Protein AF-A0A359E6B7-F1 (afdb_monomer_lite)

Structure (mmCIF, N/CA/C/O backbone):
data_AF-A0A359E6B7-F1
#
_entry.id   AF-A0A359E6B7-F1
#
loop_
_atom_site.group_PDB
_atom_site.id
_atom_site.type_symbol
_atom_site.label_atom_id
_atom_site.label_alt_id
_atom_site.label_comp_id
_atom_site.label_asym_id
_atom_site.label_entity_id
_atom_site.label_seq_id
_atom_site.pdbx_PDB_ins_code
_atom_site.Cartn_x
_atom_site.Cartn_y
_atom_site.Cartn_z
_atom_site.occupancy
_atom_site.B_iso_or_equiv
_atom_site.auth_seq_id
_atom_site.auth_comp_id
_atom_site.auth_asym_id
_atom_site.auth_atom_id
_atom_site.pdbx_PDB_model_num
ATOM 1 N N . LEU A 1 1 ? -29.774 -0.990 25.087 1.00 81.00 1 LEU A N 1
ATOM 2 C CA . LEU A 1 1 ? -30.642 -0.068 25.865 1.00 81.00 1 LEU A CA 1
ATOM 3 C C . LEU A 1 1 ? -30.083 1.339 25.721 1.00 81.00 1 LEU A C 1
ATOM 5 O O . LEU A 1 1 ? -28.870 1.462 25.752 1.00 81.00 1 LEU A O 1
ATOM 9 N N . ARG A 1 2 ? -30.915 2.366 25.534 1.00 82.81 2 ARG A N 1
ATOM 10 C CA . ARG A 1 2 ? -30.463 3.769 25.556 1.00 82.81 2 ARG A CA 1
ATOM 11 C C . ARG A 1 2 ? -30.779 4.349 26.934 1.00 82.81 2 ARG A C 1
ATOM 13 O O . ARG A 1 2 ? -31.892 4.148 27.418 1.00 82.81 2 ARG A O 1
ATOM 20 N N . LEU A 1 3 ? -29.796 4.966 27.579 1.00 85.12 3 LEU A N 1
ATOM 21 C CA . LEU A 1 3 ? -29.946 5.624 28.875 1.00 85.12 3 LEU A CA 1
ATOM 22 C C . LEU A 1 3 ? -30.530 7.032 28.690 1.00 85.12 3 LEU A C 1
ATOM 24 O O . LEU A 1 3 ? -30.570 7.564 27.581 1.00 85.12 3 LEU A O 1
ATOM 28 N N . SER A 1 4 ? -31.011 7.628 29.781 1.00 86.56 4 SER A N 1
ATOM 29 C CA . SER A 1 4 ? -31.577 8.986 29.787 1.00 86.56 4 SER A CA 1
ATOM 30 C C . SER A 1 4 ? -30.561 10.076 29.439 1.00 86.56 4 SER A C 1
ATOM 32 O O . SER A 1 4 ? -30.961 11.180 29.095 1.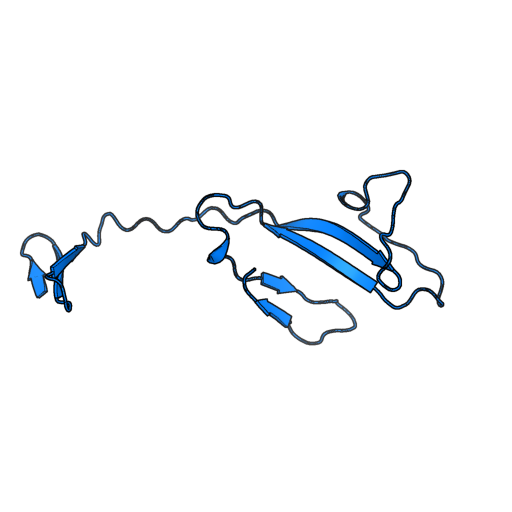00 86.56 4 SER A O 1
ATOM 34 N N . ASP A 1 5 ? -29.269 9.763 29.525 1.00 85.12 5 ASP A N 1
ATOM 35 C CA . ASP A 1 5 ? -28.141 10.613 29.140 1.00 85.12 5 ASP A CA 1
ATOM 36 C C . ASP A 1 5 ? -27.540 10.199 27.787 1.00 85.12 5 ASP A C 1
ATOM 38 O O . ASP A 1 5 ? -26.344 10.311 27.565 1.00 85.12 5 ASP A O 1
ATOM 42 N N . GLU A 1 6 ? -28.376 9.663 26.896 1.00 81.88 6 GLU A N 1
ATOM 43 C CA . GLU A 1 6 ? -28.055 9.275 25.516 1.00 81.88 6 GLU A CA 1
ATOM 44 C C . GLU A 1 6 ? -27.047 8.134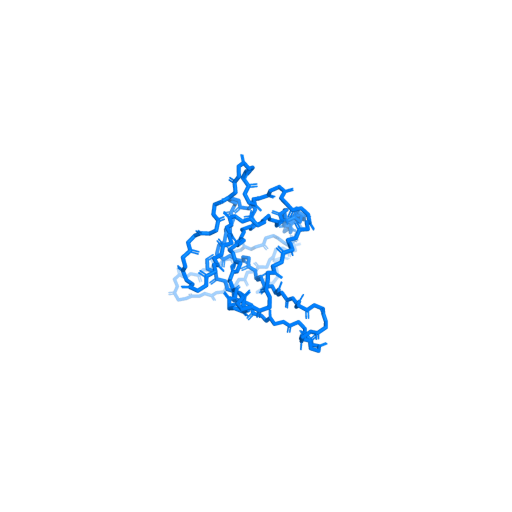 25.313 1.00 81.88 6 GLU A C 1
ATOM 46 O O . GLU A 1 6 ? -26.978 7.586 24.210 1.00 81.88 6 GLU A O 1
ATOM 51 N N . ARG A 1 7 ? -26.369 7.673 26.365 1.00 88.31 7 ARG A N 1
ATOM 52 C CA . ARG A 1 7 ? -25.455 6.527 26.307 1.00 88.31 7 ARG A CA 1
ATOM 53 C C . ARG A 1 7 ? -26.163 5.239 25.888 1.00 88.31 7 ARG A C 1
ATOM 55 O O . ARG A 1 7 ? -27.317 4.977 26.244 1.00 88.31 7 ARG A O 1
ATOM 62 N N . VAL A 1 8 ? -25.448 4.378 25.172 1.00 91.19 8 VAL A N 1
ATOM 63 C CA . VAL A 1 8 ? -25.952 3.096 24.672 1.00 91.19 8 VAL A CA 1
ATOM 64 C C . VAL A 1 8 ? -25.318 1.939 25.436 1.00 91.19 8 VAL A C 1
ATOM 66 O O . VAL A 1 8 ? -24.105 1.855 25.585 1.00 91.19 8 VAL A O 1
ATOM 69 N N . VAL A 1 9 ? -26.155 1.021 25.912 1.00 92.00 9 VAL A N 1
ATOM 70 C CA . VAL A 1 9 ? -25.758 -0.173 26.661 1.00 92.00 9 VAL A CA 1
ATOM 71 C C . VAL A 1 9 ? -25.969 -1.428 25.816 1.00 92.00 9 VAL A C 1
ATOM 73 O O . VAL A 1 9 ? -27.079 -1.662 25.316 1.00 92.00 9 VAL A O 1
ATOM 76 N N . PHE A 1 10 ? -24.940 -2.269 25.733 1.00 91.19 10 PHE A N 1
ATOM 77 C CA . PHE A 1 10 ? -24.947 -3.560 25.040 1.00 91.19 10 PHE A CA 1
ATOM 78 C C . PHE A 1 10 ? -24.564 -4.684 26.012 1.00 91.19 10 PHE A C 1
ATOM 80 O O . PHE A 1 10 ? -23.545 -4.585 26.689 1.00 91.19 10 PHE A O 1
ATOM 87 N N . GLY A 1 11 ? -25.362 -5.751 26.089 1.00 87.69 11 GLY A N 1
ATOM 88 C CA . GLY A 1 11 ? -25.058 -6.935 26.906 1.00 87.69 11 GLY A CA 1
ATOM 89 C C . GLY A 1 11 ? -24.221 -7.972 26.148 1.00 87.69 11 GLY A C 1
ATOM 90 O O . GLY A 1 11 ? -24.374 -8.115 24.937 1.00 87.69 11 GLY A O 1
ATOM 91 N N . GLY A 1 12 ? -23.359 -8.708 26.851 1.00 84.25 12 GLY A N 1
ATOM 92 C CA . GLY A 1 12 ? -22.522 -9.779 26.305 1.00 84.25 12 GLY A CA 1
ATOM 93 C C . GLY A 1 12 ? -22.237 -10.889 27.323 1.00 84.25 12 GLY A C 1
ATOM 94 O O . GLY A 1 12 ? -22.676 -10.829 28.468 1.00 84.25 12 GLY A O 1
ATOM 95 N N . ILE A 1 13 ? -21.472 -11.905 26.908 1.00 81.56 13 ILE A N 1
ATOM 96 C CA . ILE A 1 13 ? -21.243 -13.155 27.669 1.00 81.56 13 ILE A CA 1
ATOM 97 C C . ILE A 1 13 ? -20.554 -12.912 29.036 1.00 81.56 13 ILE A C 1
ATOM 99 O O . ILE A 1 13 ? -20.635 -13.755 29.922 1.00 81.56 13 ILE A O 1
ATOM 103 N N . GLY A 1 14 ? -19.934 -11.743 29.241 1.00 86.00 14 GLY A N 1
ATOM 104 C CA . GLY A 1 14 ? -19.254 -11.356 30.485 1.00 86.00 14 GLY A CA 1
ATOM 105 C C . GLY A 1 14 ? -19.794 -10.101 31.185 1.00 86.00 14 GLY A C 1
ATOM 106 O O . GLY A 1 14 ? -19.089 -9.559 32.028 1.00 86.00 14 GLY A O 1
ATOM 107 N N . GLY A 1 15 ? -20.989 -9.600 30.841 1.00 87.06 15 GLY A N 1
ATOM 108 C CA . GLY A 1 15 ? -21.559 -8.393 31.459 1.00 87.06 15 GLY A CA 1
ATOM 109 C C . GLY A 1 15 ? -22.191 -7.439 30.449 1.00 87.06 1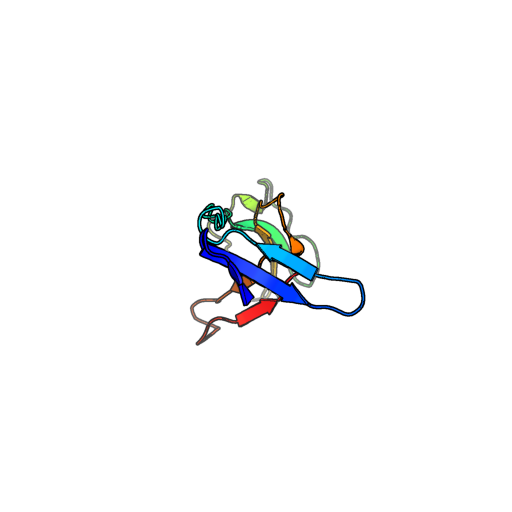5 GLY A C 1
ATOM 110 O O . GLY A 1 15 ? -22.839 -7.871 29.498 1.00 87.06 15 GLY A O 1
ATOM 111 N N . PHE A 1 16 ? -22.019 -6.133 30.647 1.00 90.69 16 PHE A N 1
ATOM 112 C CA . PHE A 1 16 ? -22.521 -5.106 29.734 1.00 90.69 16 PHE A CA 1
ATOM 113 C C . PHE A 1 16 ? -21.458 -4.039 29.457 1.00 90.69 16 PHE A C 1
ATOM 115 O O . PHE A 1 16 ? -20.629 -3.739 30.311 1.00 90.69 16 PHE A O 1
ATOM 122 N N . ASN A 1 17 ? -21.509 -3.455 28.263 1.00 88.06 17 ASN A N 1
ATOM 123 C CA . ASN A 1 17 ? -20.721 -2.295 27.859 1.00 88.06 17 ASN A CA 1
ATOM 124 C C . AS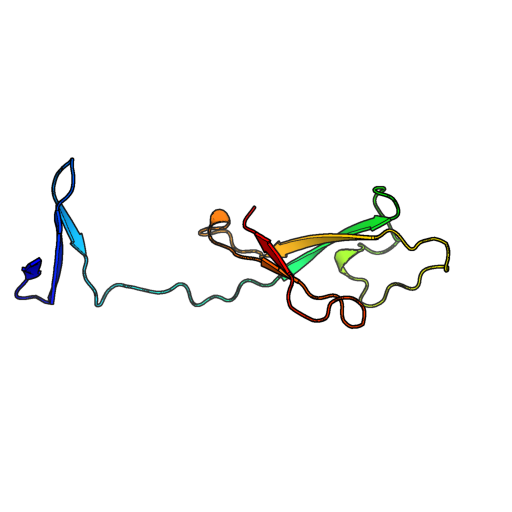N A 1 17 ? -21.641 -1.075 27.805 1.00 88.06 17 ASN A C 1
ATOM 126 O O . ASN A 1 17 ? -22.751 -1.190 27.285 1.00 88.06 17 ASN A O 1
ATOM 130 N N . ILE A 1 18 ? -21.183 0.071 28.310 1.00 89.06 18 ILE A N 1
ATOM 131 C CA . ILE A 1 18 ? -21.846 1.373 28.156 1.00 89.06 18 ILE A CA 1
ATOM 132 C C . ILE A 1 18 ? -20.957 2.229 27.262 1.00 89.06 18 ILE A C 1
ATOM 134 O O . ILE A 1 18 ? -19.758 2.327 27.505 1.00 89.06 18 ILE A O 1
ATOM 138 N N . LEU A 1 19 ? -21.544 2.824 26.234 1.00 88.00 19 LEU A N 1
ATOM 139 C CA . LEU A 1 19 ? -20.853 3.626 25.242 1.00 88.00 19 LEU A CA 1
ATOM 140 C C . LEU A 1 19 ? -21.529 4.989 25.141 1.00 88.00 19 LEU A C 1
ATOM 142 O O . LEU A 1 19 ? -22.744 5.058 24.950 1.00 88.00 19 LEU A O 1
ATOM 146 N N . ASP A 1 20 ? -20.748 6.054 25.272 1.00 87.12 20 ASP A N 1
ATOM 147 C CA . ASP A 1 20 ? -21.209 7.404 24.974 1.00 87.12 20 ASP A CA 1
ATOM 148 C C . ASP A 1 20 ? -21.052 7.670 23.476 1.00 87.12 20 ASP A C 1
ATOM 150 O O . ASP A 1 20 ? -19.967 7.516 22.915 1.00 87.12 20 ASP A O 1
ATOM 154 N N . THR A 1 21 ? -22.154 7.999 22.807 1.00 78.38 21 THR A N 1
ATOM 155 C CA . THR A 1 21 ? -22.151 8.264 21.368 1.00 78.38 21 THR A CA 1
ATOM 156 C C . THR A 1 21 ? -21.582 9.635 21.021 1.00 78.38 21 THR A C 1
ATOM 158 O O . THR A 1 21 ? -21.119 9.802 19.894 1.00 78.38 21 THR A O 1
ATOM 161 N N . GLU A 1 22 ? -21.588 10.594 21.951 1.00 80.75 22 GLU A N 1
ATOM 162 C CA . GLU A 1 22 ? -21.042 11.939 21.725 1.00 80.75 22 GLU A CA 1
ATOM 163 C C . GLU A 1 22 ? -19.509 11.964 21.812 1.00 80.75 22 GLU A C 1
ATOM 165 O O . GLU A 1 22 ? -18.860 12.762 21.137 1.00 80.75 22 GLU A O 1
ATOM 170 N N . GLU A 1 23 ? -18.911 11.041 22.571 1.00 78.88 23 GLU A N 1
ATOM 171 C CA . GLU A 1 23 ? -17.452 10.910 22.704 1.00 78.88 23 GLU A CA 1
ATOM 172 C C . GLU A 1 23 ? -16.805 10.055 21.598 1.00 78.88 23 GLU A C 1
ATOM 174 O O . GLU A 1 23 ? -15.579 9.897 21.553 1.00 78.88 23 GLU A O 1
ATOM 179 N N . LEU A 1 24 ? -17.600 9.502 20.672 1.00 71.88 24 LEU A N 1
ATOM 180 C CA . LEU A 1 24 ? -17.079 8.732 19.546 1.00 71.88 24 LEU A CA 1
ATOM 181 C C . LEU A 1 24 ? -16.314 9.633 18.577 1.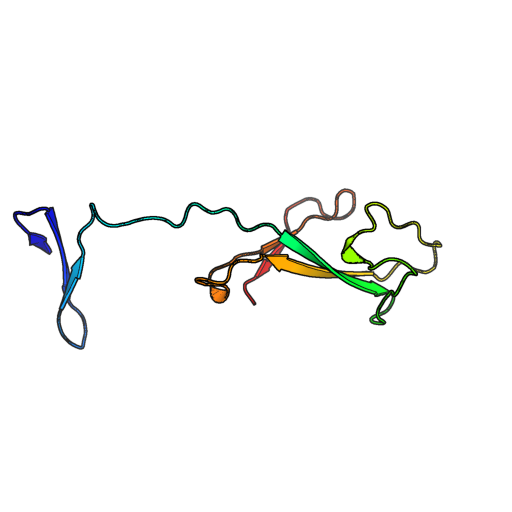00 71.88 24 LEU A C 1
ATOM 183 O O . LEU A 1 24 ? -16.868 10.252 17.668 1.00 71.88 24 LEU A O 1
ATOM 187 N N . THR A 1 25 ? -14.996 9.637 18.723 1.00 68.75 25 THR A N 1
ATOM 188 C CA . THR A 1 25 ? -14.100 10.279 17.768 1.00 68.75 25 THR A CA 1
ATOM 189 C C . THR A 1 25 ? -13.654 9.271 16.711 1.00 68.75 25 THR A C 1
ATOM 191 O O . THR A 1 25 ? -13.092 8.214 16.999 1.00 68.75 25 THR A O 1
ATOM 194 N N . THR A 1 26 ? -13.915 9.582 15.443 1.00 65.38 26 THR A N 1
ATOM 195 C CA . THR A 1 26 ? -13.268 8.890 14.323 1.00 65.38 26 THR A CA 1
ATOM 196 C C . THR A 1 26 ? -11.864 9.448 14.161 1.00 65.38 26 THR A C 1
ATOM 198 O O . THR A 1 26 ? -11.713 10.671 14.075 1.00 65.38 26 THR A O 1
ATOM 201 N N . ASN A 1 27 ? -10.854 8.586 14.053 1.00 65.00 27 ASN A N 1
ATOM 202 C CA . ASN A 1 27 ? -9.536 9.048 13.643 1.00 65.00 27 ASN A CA 1
ATOM 203 C C . ASN A 1 27 ? -9.631 9.568 12.198 1.00 65.00 27 ASN A C 1
ATOM 205 O O . ASN A 1 27 ? -9.902 8.802 11.277 1.00 65.00 27 ASN A O 1
ATOM 209 N N . LYS A 1 28 ? -9.511 10.888 12.018 1.00 62.53 28 LYS A N 1
ATOM 210 C CA . LYS A 1 28 ? -9.616 11.566 10.713 1.00 62.53 28 LYS A CA 1
ATOM 211 C C . LYS A 1 28 ? -8.258 11.805 10.056 1.00 62.53 28 LYS A C 1
ATOM 213 O O . LYS A 1 28 ? -8.201 12.456 9.017 1.00 62.53 28 LYS A O 1
ATOM 218 N N . LYS A 1 29 ? -7.156 11.352 10.663 1.00 69.25 29 LYS A N 1
ATOM 219 C CA . LYS A 1 29 ? -5.849 11.451 10.016 1.00 69.25 29 LYS A CA 1
ATOM 220 C C . LYS A 1 29 ? -5.788 10.441 8.883 1.00 69.25 29 LYS A C 1
ATOM 222 O O . LYS A 1 29 ? -5.684 9.246 9.125 1.00 69.25 29 LYS A O 1
ATOM 227 N N . GLU A 1 30 ? -5.836 10.943 7.657 1.00 70.31 30 GLU A N 1
ATOM 228 C CA . GLU A 1 30 ? -5.481 10.149 6.489 1.00 70.31 30 GLU A CA 1
ATOM 229 C C . GLU A 1 30 ? -3.992 9.806 6.579 1.00 70.31 30 GLU A C 1
ATOM 231 O O . GLU A 1 30 ? -3.151 10.714 6.644 1.00 70.31 30 GLU A O 1
ATOM 236 N N . PRO A 1 31 ? -3.637 8.517 6.646 1.00 74.44 31 PRO A N 1
ATOM 237 C CA . PRO A 1 31 ? -2.247 8.148 6.748 1.00 74.44 31 PRO A CA 1
ATOM 238 C C . PRO A 1 31 ? -1.553 8.368 5.407 1.00 74.44 31 PRO A C 1
ATOM 240 O O . PRO A 1 31 ? -2.055 7.998 4.345 1.00 74.44 31 PRO A O 1
ATOM 243 N N . VAL A 1 32 ? -0.360 8.957 5.455 1.00 81.06 32 VAL A N 1
ATOM 244 C CA . VAL A 1 32 ? 0.474 9.114 4.263 1.00 81.06 32 VAL A CA 1
ATOM 245 C C . VAL A 1 32 ? 1.002 7.737 3.870 1.00 81.06 32 VAL A C 1
ATOM 247 O O . VAL A 1 32 ? 1.713 7.100 4.651 1.00 81.06 32 VAL A O 1
ATOM 250 N N . VAL A 1 33 ? 0.659 7.291 2.662 1.00 85.12 33 VAL A N 1
ATOM 251 C CA . VAL A 1 33 ? 1.191 6.060 2.067 1.00 85.12 33 VAL A CA 1
ATOM 252 C C . VAL A 1 33 ? 2.498 6.383 1.354 1.00 85.12 33 VAL A C 1
ATOM 254 O O . VAL A 1 33 ? 2.548 7.292 0.526 1.00 85.12 33 VAL A O 1
ATOM 257 N N . GLN A 1 34 ? 3.557 5.642 1.669 1.00 84.88 34 GLN A N 1
ATOM 258 C CA . GLN A 1 34 ? 4.853 5.762 1.004 1.00 84.88 34 GLN A CA 1
ATOM 259 C C . GLN A 1 34 ? 5.291 4.414 0.444 1.00 84.88 34 GLN A C 1
ATOM 261 O O . GLN A 1 34 ? 5.062 3.379 1.071 1.00 84.88 34 GLN A O 1
ATOM 266 N N . LEU A 1 35 ? 5.946 4.438 -0.719 1.00 86.06 35 LEU A N 1
ATOM 267 C CA . LEU A 1 35 ? 6.692 3.284 -1.212 1.00 86.06 35 LEU A CA 1
ATOM 268 C C . LEU A 1 35 ? 7.882 3.052 -0.282 1.00 86.06 35 LEU A C 1
ATOM 270 O O . LEU A 1 35 ? 8.619 3.981 0.027 1.00 86.06 35 LEU A O 1
ATOM 274 N N . THR A 1 36 ? 8.070 1.820 0.164 1.00 86.38 36 THR A N 1
ATOM 275 C CA . THR A 1 36 ? 9.173 1.419 1.046 1.00 86.38 36 THR A CA 1
ATOM 276 C C . THR A 1 36 ? 10.193 0.546 0.329 1.00 86.38 36 THR A C 1
ATOM 278 O O . THR A 1 36 ? 11.294 0.359 0.839 1.00 86.38 36 THR A O 1
ATOM 281 N N . GLY A 1 37 ? 9.858 0.029 -0.855 1.00 87.19 37 GLY A N 1
ATOM 282 C CA . GLY A 1 37 ? 10.753 -0.823 -1.624 1.00 87.19 37 GLY A CA 1
ATOM 283 C C . GLY A 1 37 ? 10.241 -1.123 -3.026 1.00 87.19 37 GLY A C 1
ATOM 284 O O . GLY A 1 37 ? 9.043 -1.072 -3.308 1.00 87.19 37 GLY A O 1
ATOM 285 N N . ILE A 1 38 ? 11.180 -1.460 -3.905 1.00 88.00 38 ILE A N 1
ATOM 286 C CA . ILE A 1 38 ? 10.924 -1.937 -5.264 1.00 88.00 38 ILE A CA 1
ATOM 287 C C . ILE A 1 38 ? 11.725 -3.223 -5.443 1.00 88.00 38 ILE A C 1
ATOM 289 O O . ILE A 1 38 ? 12.884 -3.301 -5.031 1.00 88.00 38 ILE A O 1
ATOM 293 N N . ARG A 1 39 ? 11.121 -4.233 -6.068 1.00 89.56 39 ARG A N 1
ATOM 294 C CA . ARG A 1 39 ? 11.796 -5.474 -6.453 1.00 89.56 39 ARG A CA 1
ATOM 295 C C . ARG A 1 39 ? 11.654 -5.730 -7.943 1.00 89.56 39 ARG A C 1
ATOM 297 O O . ARG A 1 39 ? 10.565 -5.580 -8.496 1.00 89.56 39 ARG A O 1
ATOM 304 N N . LEU A 1 40 ? 12.740 -6.179 -8.563 1.00 90.00 40 LEU A N 1
ATOM 305 C CA . LEU A 1 40 ? 12.776 -6.667 -9.940 1.00 90.00 40 LEU A CA 1
ATOM 306 C C . LEU A 1 40 ? 13.135 -8.147 -9.915 1.00 90.00 40 LEU A C 1
ATOM 308 O O . LEU A 1 40 ? 14.163 -8.517 -9.359 1.00 90.00 40 LEU A O 1
ATOM 312 N N . PHE A 1 41 ? 12.286 -8.999 -10.493 1.00 90.94 41 PHE A N 1
ATOM 313 C CA . PHE A 1 41 ? 12.461 -10.459 -10.432 1.00 90.94 41 PHE A CA 1
ATOM 314 C C . PHE A 1 41 ? 12.680 -10.985 -9.000 1.00 90.94 41 PHE A C 1
ATOM 316 O O . PHE A 1 41 ? 13.482 -11.883 -8.773 1.00 90.94 41 PHE A O 1
ATOM 323 N N . ASN A 1 42 ? 11.937 -10.412 -8.042 1.00 88.38 42 ASN A N 1
ATOM 324 C CA . ASN A 1 42 ? 12.001 -10.690 -6.601 1.00 88.38 42 ASN A CA 1
ATOM 325 C C . ASN A 1 42 ? 13.297 -10.252 -5.882 1.00 88.38 42 ASN A C 1
ATOM 327 O O . ASN A 1 42 ? 13.395 -10.419 -4.666 1.00 88.38 42 ASN A O 1
ATOM 331 N N . GLU A 1 43 ? 14.231 -9.617 -6.590 1.00 89.69 43 GLU A N 1
ATOM 332 C CA . GLU A 1 43 ? 15.451 -9.051 -6.014 1.00 89.69 43 GLU A CA 1
ATOM 333 C C . GLU A 1 43 ? 15.270 -7.559 -5.701 1.00 89.69 43 GLU A C 1
ATOM 335 O O . GLU A 1 43 ? 14.658 -6.844 -6.506 1.00 89.69 43 GLU A O 1
ATOM 340 N N . PRO A 1 44 ? 15.789 -7.055 -4.564 1.00 88.19 44 PRO A N 1
ATOM 341 C CA . PRO A 1 44 ? 15.743 -5.634 -4.240 1.00 88.19 44 PRO A CA 1
ATOM 342 C C . PRO A 1 44 ? 16.353 -4.780 -5.354 1.00 88.19 44 PRO A C 1
ATOM 344 O O . PRO A 1 44 ? 17.488 -5.000 -5.784 1.00 88.19 44 PRO A O 1
ATOM 347 N N . TYR A 1 45 ? 15.604 -3.781 -5.810 1.00 85.62 45 TYR A N 1
ATOM 348 C CA . TYR A 1 45 ? 16.098 -2.794 -6.756 1.00 85.62 45 TYR A CA 1
ATOM 349 C C . TYR A 1 45 ? 16.696 -1.615 -5.991 1.00 85.62 45 TYR A C 1
ATOM 351 O O . TYR A 1 45 ? 15.984 -0.702 -5.569 1.00 85.62 45 TYR A O 1
ATOM 359 N N . ASN A 1 46 ? 18.011 -1.676 -5.791 1.00 75.81 46 ASN A N 1
ATOM 360 C CA . ASN A 1 46 ? 18.785 -0.618 -5.156 1.00 75.81 46 ASN A CA 1
ATOM 361 C C . ASN A 1 46 ? 19.269 0.362 -6.232 1.00 75.81 46 ASN A C 1
ATOM 363 O O . ASN A 1 46 ? 19.960 -0.059 -7.163 1.00 75.81 46 ASN A O 1
ATOM 367 N N . THR A 1 47 ? 18.932 1.644 -6.107 1.00 69.19 47 THR A N 1
ATOM 368 C CA . THR A 1 47 ? 19.558 2.717 -6.894 1.00 69.19 47 THR A CA 1
ATOM 369 C C . THR A 1 47 ? 20.463 3.565 -6.003 1.00 69.19 47 THR A C 1
ATOM 371 O O . THR A 1 47 ? 20.500 3.383 -4.784 1.00 69.19 47 THR A O 1
ATOM 374 N N . ASP A 1 48 ? 21.248 4.461 -6.606 1.00 64.00 48 ASP A N 1
ATOM 375 C CA . ASP A 1 48 ? 22.147 5.364 -5.866 1.00 64.00 48 ASP A CA 1
ATOM 376 C C . ASP A 1 48 ? 21.371 6.356 -4.975 1.00 64.00 48 ASP A C 1
ATOM 378 O O . ASP A 1 48 ? 21.907 6.929 -4.025 1.00 64.00 48 ASP A O 1
ATOM 382 N N . THR A 1 49 ? 20.080 6.528 -5.257 1.00 60.09 49 THR A N 1
ATOM 383 C CA . THR A 1 49 ? 19.088 7.157 -4.386 1.00 60.09 49 THR A CA 1
ATOM 384 C C . THR A 1 49 ? 18.244 6.083 -3.707 1.00 60.09 49 THR A C 1
ATOM 386 O O . THR A 1 49 ? 18.022 5.015 -4.259 1.00 60.09 49 THR A O 1
ATOM 389 N N . SER A 1 50 ? 17.721 6.338 -2.506 1.00 59.50 50 SER A N 1
ATOM 390 C CA . SER A 1 50 ? 16.726 5.414 -1.948 1.00 59.50 50 SER A CA 1
ATOM 391 C C . SER A 1 50 ? 15.547 5.321 -2.923 1.00 59.50 50 SER A C 1
ATOM 393 O O . SER A 1 50 ? 14.981 6.354 -3.286 1.00 59.50 50 SER A O 1
ATOM 395 N N . SER A 1 51 ? 15.175 4.103 -3.335 1.00 59.03 51 SER A N 1
ATOM 396 C CA . SER A 1 51 ? 14.095 3.809 -4.295 1.00 59.03 51 SER A CA 1
ATOM 397 C C . SER A 1 51 ? 12.743 4.418 -3.877 1.00 59.03 51 SER A C 1
ATOM 399 O O . SER A 1 51 ? 11.827 4.542 -4.682 1.00 59.03 51 SER A O 1
ATOM 401 N N . VAL A 1 52 ? 12.645 4.851 -2.616 1.00 58.75 52 VAL A N 1
ATOM 402 C CA . VAL A 1 52 ? 11.557 5.625 -2.001 1.00 58.75 52 VAL A CA 1
ATOM 403 C C . VAL A 1 52 ? 11.384 7.031 -2.614 1.00 58.75 52 VAL A C 1
ATOM 405 O O . VAL A 1 52 ? 10.304 7.608 -2.510 1.00 58.75 52 VAL A O 1
ATOM 408 N N . PHE A 1 53 ? 12.409 7.599 -3.263 1.00 60.53 53 PHE A N 1
ATOM 409 C CA . PHE A 1 53 ? 12.379 8.967 -3.811 1.00 60.53 53 PHE A CA 1
ATOM 410 C C . PHE A 1 53 ? 12.291 9.049 -5.340 1.00 60.53 53 PHE A C 1
ATOM 412 O O . PHE A 1 53 ? 12.128 10.149 -5.878 1.00 60.53 53 PHE A O 1
ATOM 419 N N . GLU A 1 54 ? 12.382 7.926 -6.052 1.00 67.19 54 GLU A N 1
ATOM 420 C CA . GLU A 1 54 ? 12.270 7.931 -7.510 1.00 67.19 54 GLU A CA 1
ATOM 421 C C . GLU A 1 54 ? 10.805 8.095 -7.926 1.00 67.19 54 GLU A C 1
ATOM 423 O O . GLU A 1 54 ? 9.971 7.212 -7.741 1.00 67.19 54 GLU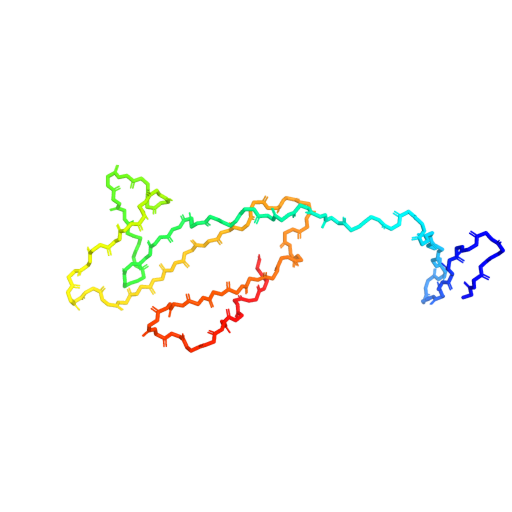 A O 1
ATOM 428 N N . LYS A 1 55 ? 10.479 9.262 -8.497 1.00 76.25 55 LYS A N 1
ATOM 429 C CA . LYS A 1 55 ? 9.145 9.542 -9.060 1.00 76.25 55 LYS A CA 1
ATOM 430 C C . LYS A 1 55 ? 8.911 8.856 -10.404 1.00 76.25 55 LYS A C 1
ATOM 432 O O . LYS A 1 55 ? 7.771 8.766 -10.849 1.00 76.25 55 LYS A O 1
ATOM 437 N N . GLU A 1 56 ? 9.982 8.419 -11.054 1.00 83.31 56 GLU A N 1
ATOM 438 C CA . GLU A 1 56 ? 9.961 7.815 -12.376 1.00 83.31 56 GLU A CA 1
ATOM 439 C C . GLU A 1 56 ? 11.011 6.707 -12.435 1.00 83.31 56 GLU A C 1
ATOM 441 O O . GLU A 1 56 ? 12.160 6.918 -12.054 1.00 83.31 56 GLU A O 1
ATOM 446 N N . LEU A 1 57 ? 10.600 5.536 -12.922 1.00 82.69 57 LEU A N 1
ATOM 447 C CA . LEU A 1 57 ? 11.454 4.367 -13.078 1.00 82.69 57 LEU A CA 1
ATOM 448 C C . LEU A 1 57 ? 11.439 3.935 -14.546 1.00 82.69 57 LEU A C 1
ATOM 450 O O . LEU A 1 57 ? 10.423 3.455 -15.050 1.00 82.69 57 LEU A O 1
ATOM 454 N N . ILE A 1 58 ? 12.573 4.089 -15.228 1.00 86.12 58 ILE A N 1
ATOM 455 C CA . ILE A 1 58 ? 12.737 3.679 -16.627 1.00 86.12 58 ILE A CA 1
ATOM 456 C C . ILE A 1 58 ? 13.425 2.316 -16.657 1.00 86.12 58 ILE A C 1
ATOM 458 O O . ILE A 1 58 ? 14.561 2.170 -16.206 1.00 86.12 58 ILE A O 1
ATOM 462 N N . LEU A 1 59 ? 12.744 1.313 -17.211 1.00 86.00 59 LEU A N 1
ATOM 463 C CA . LEU A 1 59 ? 13.236 -0.063 -17.257 1.00 86.00 59 LEU A CA 1
ATOM 464 C C . LEU A 1 59 ? 13.449 -0.533 -18.694 1.00 86.00 59 LEU A C 1
ATOM 466 O O . LEU A 1 59 ? 12.664 -0.198 -19.583 1.00 86.00 59 LEU A O 1
ATOM 470 N N . PRO A 1 60 ? 14.479 -1.359 -18.939 1.00 88.12 60 PRO A N 1
ATOM 471 C CA . PRO A 1 60 ? 14.602 -2.060 -20.205 1.00 88.12 60 PRO A CA 1
ATOM 472 C C . PRO A 1 60 ? 13.463 -3.079 -20.357 1.00 88.12 60 PRO A C 1
ATOM 474 O O . PRO A 1 60 ? 12.967 -3.633 -19.375 1.00 88.12 60 PRO A O 1
ATOM 477 N N . TYR A 1 61 ? 13.090 -3.378 -21.604 1.00 89.44 61 TYR A N 1
ATOM 478 C CA . TYR A 1 61 ? 11.952 -4.250 -21.935 1.00 89.44 61 TYR A CA 1
ATOM 479 C C . TYR A 1 61 ? 12.006 -5.642 -21.275 1.00 89.44 61 TYR A C 1
ATOM 481 O O . TYR A 1 61 ? 10.976 -6.283 -21.087 1.00 89.44 61 TYR A O 1
ATOM 489 N N . ASN A 1 62 ? 13.204 -6.121 -20.932 1.00 90.44 62 ASN A N 1
ATOM 490 C CA . ASN A 1 62 ? 13.437 -7.423 -20.316 1.00 90.44 62 ASN A CA 1
ATOM 491 C C . ASN A 1 62 ? 13.359 -7.409 -18.778 1.00 90.44 62 ASN A C 1
ATOM 493 O O . ASN A 1 62 ? 13.608 -8.441 -18.164 1.00 90.44 62 ASN A O 1
ATOM 497 N N . LYS A 1 63 ? 13.035 -6.273 -18.147 1.00 86.62 63 LYS A N 1
ATOM 498 C CA . LYS A 1 63 ? 12.806 -6.144 -16.699 1.00 86.62 63 LYS A CA 1
ATOM 499 C C . LYS A 1 63 ? 11.338 -5.835 -16.403 1.00 86.62 63 LYS A C 1
ATOM 501 O O . LYS A 1 63 ? 11.003 -4.768 -15.905 1.00 86.62 63 LYS A O 1
ATOM 506 N N . ASN A 1 64 ? 10.466 -6.782 -16.735 1.00 86.94 64 ASN A N 1
ATOM 507 C CA . ASN A 1 64 ? 9.009 -6.620 -16.705 1.00 86.94 64 ASN A CA 1
ATOM 508 C C . ASN A 1 64 ? 8.310 -7.276 -15.498 1.00 86.94 64 ASN A C 1
ATOM 510 O O . ASN A 1 64 ? 7.089 -7.197 -15.399 1.00 86.94 64 ASN A O 1
ATOM 514 N N . PHE A 1 65 ? 9.048 -7.922 -14.591 1.00 89.94 65 PHE A N 1
ATOM 515 C CA . PHE A 1 65 ? 8.484 -8.490 -13.367 1.00 89.94 65 PHE A CA 1
ATOM 516 C C . PHE A 1 65 ? 8.815 -7.602 -12.170 1.00 89.94 65 PHE A C 1
ATOM 518 O O . PHE A 1 65 ? 9.954 -7.587 -11.693 1.00 89.94 65 PHE A O 1
ATOM 525 N N . LEU A 1 66 ? 7.809 -6.865 -11.708 1.00 89.81 66 LEU A N 1
ATOM 526 C CA . LEU A 1 66 ? 7.930 -5.834 -10.685 1.00 89.81 66 LEU A CA 1
ATOM 527 C C . LEU A 1 66 ? 7.115 -6.169 -9.445 1.00 89.81 66 LEU A C 1
ATOM 529 O O . LEU A 1 66 ? 6.029 -6.742 -9.519 1.00 89.81 66 LEU A O 1
ATOM 533 N N . SER A 1 67 ? 7.620 -5.754 -8.292 1.00 90.75 67 SER A N 1
ATOM 534 C CA . SER A 1 67 ? 6.842 -5.707 -7.059 1.00 90.75 67 SER A CA 1
ATOM 535 C C . SER A 1 67 ? 7.159 -4.425 -6.306 1.00 90.75 67 SER A C 1
ATOM 537 O O . SER A 1 67 ? 8.311 -3.997 -6.258 1.00 90.75 67 SER A O 1
ATOM 539 N N . PHE A 1 68 ? 6.128 -3.830 -5.718 1.00 89.00 68 PHE A N 1
ATOM 540 C CA . PHE A 1 68 ? 6.233 -2.630 -4.903 1.00 89.00 68 PHE A CA 1
ATOM 541 C C . PHE A 1 68 ? 5.875 -2.976 -3.463 1.00 89.00 68 PHE A C 1
ATOM 543 O O . PHE A 1 68 ? 4.909 -3.695 -3.211 1.00 89.00 68 PHE A O 1
ATOM 550 N N . GLU A 1 69 ? 6.649 -2.447 -2.528 1.00 88.25 69 GLU A N 1
ATOM 551 C CA . GLU A 1 69 ? 6.352 -2.476 -1.102 1.00 88.25 69 GLU A CA 1
ATOM 552 C C . GLU A 1 69 ? 5.937 -1.064 -0.684 1.00 88.25 69 GLU A C 1
ATOM 554 O O . GLU A 1 69 ? 6.520 -0.081 -1.147 1.00 88.25 69 GLU A O 1
ATOM 559 N N . PHE A 1 70 ? 4.916 -0.951 0.161 1.00 87.44 70 PHE A N 1
ATOM 560 C CA . PHE A 1 70 ? 4.418 0.329 0.650 1.00 87.44 70 PHE A CA 1
ATOM 561 C C . PHE A 1 70 ? 3.879 0.203 2.072 1.00 87.44 70 PHE A C 1
ATOM 563 O O . PHE A 1 70 ? 3.453 -0.871 2.496 1.00 87.44 70 PHE A O 1
ATOM 570 N N . ALA A 1 71 ? 3.866 1.319 2.794 1.00 84.25 71 ALA A N 1
ATOM 571 C CA . ALA A 1 71 ? 3.309 1.401 4.135 1.00 84.25 71 ALA A CA 1
ATOM 572 C C . ALA A 1 71 ? 2.567 2.725 4.330 1.00 84.25 71 ALA A C 1
ATOM 574 O O . ALA A 1 71 ? 3.013 3.776 3.864 1.00 84.25 71 ALA A O 1
ATOM 575 N N . ALA A 1 72 ? 1.448 2.672 5.054 1.00 83.19 72 ALA A N 1
ATOM 576 C CA . ALA A 1 72 ? 0.883 3.867 5.676 1.00 83.19 72 ALA A CA 1
ATOM 577 C C . ALA A 1 72 ? 1.587 4.088 7.014 1.00 83.19 72 ALA A C 1
ATOM 579 O O . ALA A 1 72 ? 1.659 3.171 7.831 1.00 83.19 72 ALA A O 1
ATOM 580 N N . LEU A 1 73 ? 2.070 5.304 7.252 1.00 72.56 73 LEU A N 1
ATOM 581 C CA . LEU A 1 73 ? 2.652 5.693 8.537 1.00 72.56 73 LEU A CA 1
ATOM 582 C C . LEU A 1 73 ? 1.540 5.991 9.563 1.00 72.56 73 LEU A C 1
ATOM 584 O O . LEU A 1 73 ? 1.385 7.127 10.007 1.00 72.56 73 LEU A O 1
ATOM 588 N N . ASP A 1 74 ? 0.746 4.973 9.909 1.00 68.69 74 ASP A N 1
ATOM 589 C CA . ASP A 1 74 ? -0.217 5.004 11.018 1.00 68.69 74 ASP A CA 1
ATOM 590 C C . ASP A 1 74 ? 0.238 4.055 12.130 1.00 68.69 74 ASP A C 1
ATOM 592 O O . ASP A 1 74 ? 0.297 2.837 11.951 1.00 68.69 74 ASP A O 1
ATOM 596 N N . TYR A 1 75 ? 0.560 4.627 13.287 1.00 64.50 75 TYR A N 1
ATOM 597 C CA . TYR A 1 75 ? 1.059 3.897 14.450 1.00 64.50 75 TYR A CA 1
ATOM 598 C C . TYR A 1 75 ? -0.026 3.617 15.498 1.00 64.50 75 TYR A C 1
ATOM 600 O O . TYR A 1 75 ? 0.245 2.893 16.454 1.00 64.50 75 TYR A O 1
ATOM 608 N N . GLU A 1 76 ? -1.238 4.166 15.357 1.00 67.38 76 GLU A N 1
ATOM 609 C CA . GLU A 1 76 ? -2.289 3.994 16.366 1.00 67.38 76 GLU A CA 1
ATOM 610 C C . GLU A 1 76 ? -2.990 2.643 16.223 1.00 67.38 76 GLU A C 1
ATOM 612 O O . GLU A 1 76 ? -3.192 1.939 17.216 1.00 67.38 76 GLU A O 1
ATOM 617 N N . LYS A 1 77 ? -3.372 2.269 14.995 1.00 70.81 77 LYS A N 1
ATOM 618 C CA . LYS A 1 77 ? -4.068 1.003 14.702 1.00 70.81 77 LYS A CA 1
ATOM 619 C C . LYS A 1 77 ? -3.674 0.434 13.329 1.00 70.81 77 LYS A C 1
ATOM 621 O O . LYS A 1 77 ? -4.547 0.250 12.482 1.00 70.81 77 LYS A O 1
ATOM 626 N N . PRO A 1 78 ? -2.397 0.073 13.106 1.00 67.75 78 PRO A N 1
ATOM 627 C CA . PRO A 1 78 ? -1.901 -0.350 11.790 1.00 67.75 78 PRO A CA 1
ATOM 628 C C . PRO A 1 78 ? -2.699 -1.511 11.171 1.00 67.75 78 PRO A C 1
ATOM 630 O O . PRO A 1 78 ? -2.974 -1.506 9.977 1.00 67.75 78 PRO A O 1
ATOM 633 N N . GLN A 1 79 ? -3.175 -2.458 11.989 1.00 70.81 79 GLN A N 1
ATOM 634 C CA . GLN A 1 79 ? -3.956 -3.622 11.536 1.00 70.81 79 GLN A CA 1
ATOM 635 C C . GLN A 1 79 ? -5.345 -3.277 10.966 1.00 70.81 79 GLN A C 1
ATOM 637 O O . GLN A 1 79 ? -5.993 -4.129 10.350 1.00 70.81 79 GLN A O 1
ATOM 642 N N . GLN A 1 80 ? -5.835 -2.058 11.209 1.00 76.06 80 GLN A N 1
ATOM 643 C CA . GLN A 1 80 ? -7.124 -1.583 10.701 1.00 76.06 80 GLN A CA 1
ATOM 644 C C . GLN A 1 80 ? -6.995 -0.849 9.362 1.00 76.06 80 GLN A C 1
ATOM 646 O O . GLN A 1 80 ? -8.019 -0.529 8.755 1.00 76.06 80 GLN A O 1
ATOM 651 N N . ASN A 1 81 ? -5.771 -0.635 8.871 1.00 76.81 81 ASN A N 1
ATOM 652 C CA . ASN A 1 81 ? -5.548 -0.046 7.560 1.00 76.81 81 ASN A CA 1
ATOM 653 C C . ASN A 1 81 ? -5.917 -1.039 6.464 1.00 76.81 81 ASN A C 1
ATOM 655 O O . ASN A 1 81 ? -5.467 -2.184 6.455 1.00 76.81 81 ASN A O 1
ATOM 659 N N . LYS A 1 82 ? -6.734 -0.575 5.523 1.00 83.62 82 LYS A N 1
ATOM 660 C CA . LYS A 1 82 ? -7.042 -1.296 4.292 1.00 83.62 82 LYS A CA 1
ATOM 661 C C . LYS A 1 82 ? -6.330 -0.603 3.152 1.00 83.62 82 LYS A C 1
ATOM 663 O O . LYS A 1 82 ? -6.411 0.618 3.028 1.00 83.62 82 LYS A O 1
ATOM 668 N N . TYR A 1 83 ? -5.649 -1.389 2.335 1.00 87.50 83 TYR A N 1
ATOM 669 C CA . TYR A 1 83 ? -4.882 -0.878 1.216 1.00 87.50 83 TYR A CA 1
ATOM 670 C C . TYR A 1 83 ? -5.507 -1.309 -0.100 1.00 87.50 83 TYR A C 1
ATOM 672 O O . TYR A 1 83 ? -5.888 -2.467 -0.262 1.00 87.50 83 TYR A O 1
ATOM 680 N N . ALA A 1 84 ? -5.521 -0.394 -1.061 1.00 91.75 84 ALA A N 1
ATOM 681 C CA . ALA A 1 84 ? -5.820 -0.695 -2.446 1.00 91.75 84 ALA A CA 1
ATOM 682 C C . ALA A 1 84 ? -4.768 -0.048 -3.348 1.00 91.75 84 ALA A C 1
ATOM 684 O O . ALA A 1 84 ? -4.232 1.015 -3.029 1.00 91.75 84 ALA A O 1
ATOM 685 N N . TYR A 1 85 ? -4.476 -0.682 -4.479 1.00 91.94 85 TYR A N 1
ATOM 686 C CA . TYR A 1 85 ? -3.603 -0.129 -5.510 1.00 91.94 85 TYR A CA 1
ATOM 687 C C . TYR A 1 85 ? -4.247 -0.250 -6.889 1.00 91.94 85 TYR A C 1
ATOM 689 O O . TYR A 1 85 ? -5.180 -1.024 -7.096 1.00 91.94 85 TYR A O 1
ATOM 697 N N . LYS A 1 86 ? -3.752 0.541 -7.838 1.00 94.06 86 LYS A N 1
ATOM 698 C CA . LYS A 1 86 ? -4.125 0.441 -9.246 1.00 94.06 86 LYS A CA 1
ATOM 699 C C . LYS A 1 86 ? -2.931 0.808 -10.113 1.00 94.06 86 LYS A C 1
ATOM 701 O O . LYS A 1 86 ? -2.430 1.929 -10.022 1.00 94.06 86 LYS A O 1
ATOM 706 N N . MET A 1 87 ? -2.511 -0.097 -10.988 1.00 92.12 87 MET A N 1
ATOM 707 C CA . MET A 1 87 ? -1.527 0.193 -12.021 1.00 92.12 87 MET A CA 1
ATOM 708 C C . MET A 1 87 ? -2.238 0.739 -13.259 1.00 92.12 87 MET A C 1
ATOM 710 O O . MET A 1 87 ? -2.827 0.000 -14.046 1.00 92.12 87 MET A O 1
ATOM 714 N N . VAL A 1 88 ? -2.213 2.060 -13.432 1.00 93.62 88 VAL A N 1
ATOM 715 C CA . VAL A 1 88 ? -2.856 2.712 -14.581 1.00 93.62 88 VAL A CA 1
ATOM 716 C C . VAL A 1 88 ? -2.253 2.186 -15.886 1.00 93.62 88 VAL A C 1
ATOM 718 O O . VAL A 1 88 ? -1.041 2.217 -16.072 1.00 93.62 88 VAL A O 1
ATOM 721 N N . GLY A 1 89 ? -3.115 1.709 -16.788 1.00 94.31 89 GLY A N 1
ATOM 722 C CA . GLY A 1 89 ? -2.718 1.082 -18.053 1.00 94.31 89 GLY A CA 1
ATOM 723 C C . GLY A 1 89 ? -2.583 -0.444 -17.995 1.00 94.31 89 GLY A C 1
ATOM 724 O O . GLY A 1 89 ? -2.450 -1.059 -19.048 1.00 94.31 89 GLY A O 1
ATOM 725 N N . VAL A 1 90 ? -2.663 -1.049 -16.804 1.00 91.62 90 VAL A N 1
ATOM 726 C CA . VAL A 1 90 ? -2.684 -2.510 -16.607 1.00 91.62 90 VAL A CA 1
ATOM 727 C C . VAL A 1 90 ? -3.973 -2.938 -15.908 1.00 91.62 90 VAL A C 1
ATOM 729 O O . VAL A 1 90 ? -4.702 -3.774 -16.431 1.00 91.62 90 VAL A O 1
ATOM 732 N N . ASP A 1 91 ? -4.292 -2.318 -14.771 1.00 94.81 91 ASP A N 1
ATOM 733 C CA . ASP A 1 91 ? -5.486 -2.625 -13.988 1.00 94.81 91 ASP A CA 1
ATOM 734 C C . ASP A 1 91 ? -6.671 -1.737 -14.403 1.00 94.81 91 ASP A C 1
ATOM 736 O O . ASP A 1 91 ? -6.576 -0.503 -14.442 1.00 94.81 91 ASP A O 1
ATOM 740 N N . GLU A 1 92 ? -7.833 -2.344 -14.656 1.00 95.69 92 GLU A N 1
ATOM 741 C CA . GLU A 1 92 ? -9.070 -1.609 -14.959 1.00 95.69 92 GLU A CA 1
ATOM 742 C C . GLU A 1 92 ? -9.694 -0.982 -13.701 1.00 95.69 92 GLU A C 1
ATOM 744 O O . GLU A 1 92 ? -10.187 0.152 -13.733 1.00 95.69 92 GLU A O 1
ATOM 749 N N . GLN A 1 93 ? -9.622 -1.687 -12.570 1.00 96.88 93 GLN A N 1
ATOM 750 C CA . GLN A 1 93 ? -10.218 -1.312 -11.285 1.00 96.88 93 GLN A CA 1
ATOM 751 C C . GLN A 1 93 ? -9.173 -1.319 -10.163 1.00 96.88 93 GLN A C 1
ATOM 753 O O . GLN A 1 93 ? -8.040 -1.746 -10.359 1.00 96.88 93 GLN A O 1
ATOM 758 N N . TRP A 1 94 ? -9.546 -0.796 -8.994 1.00 96.00 94 TRP A N 1
ATOM 759 C CA . TRP A 1 94 ? -8.709 -0.886 -7.800 1.00 96.00 94 TRP A CA 1
ATOM 760 C C . TRP A 1 94 ? -8.605 -2.335 -7.325 1.00 96.00 94 TRP A C 1
ATOM 762 O O . TRP A 1 94 ? -9.605 -3.051 -7.275 1.00 96.00 94 TRP A O 1
ATOM 772 N N . VAL A 1 95 ? -7.394 -2.741 -6.956 1.00 94.56 95 VAL A N 1
ATOM 773 C CA . VAL A 1 95 ? -7.083 -4.053 -6.397 1.00 94.56 95 VAL A CA 1
ATOM 774 C C . VAL A 1 95 ? -6.884 -3.905 -4.895 1.00 94.56 95 VAL A C 1
ATOM 776 O O . VAL A 1 95 ? -6.005 -3.172 -4.445 1.00 94.56 95 VAL A O 1
ATOM 779 N N . GLU A 1 96 ? -7.692 -4.617 -4.115 1.00 92.94 96 GLU A N 1
ATOM 780 C CA . GLU A 1 96 ? -7.562 -4.680 -2.658 1.00 92.94 96 GLU A CA 1
ATOM 781 C C . GLU A 1 96 ? -6.317 -5.500 -2.276 1.00 92.94 96 GLU A C 1
ATOM 783 O O . GLU A 1 96 ? -6.214 -6.685 -2.596 1.00 92.94 96 GLU A O 1
ATOM 788 N N . ALA A 1 97 ? -5.372 -4.881 -1.568 1.00 86.25 97 ALA A N 1
ATOM 789 C CA . ALA A 1 97 ? -4.143 -5.513 -1.076 1.00 86.25 97 ALA A CA 1
ATOM 790 C C . ALA A 1 97 ? -4.287 -6.099 0.343 1.00 86.25 97 ALA A C 1
ATOM 792 O O . ALA A 1 97 ? -3.347 -6.696 0.873 1.00 86.25 97 ALA A O 1
ATOM 793 N N . GLY A 1 98 ? -5.472 -5.963 0.944 1.00 80.94 98 GLY A N 1
ATOM 794 C CA . GLY A 1 98 ? -5.786 -6.457 2.281 1.00 80.94 98 GLY A CA 1
ATOM 795 C C . GLY A 1 98 ? -5.272 -5.547 3.398 1.00 80.94 98 GLY A C 1
ATOM 796 O O . GLY A 1 98 ? -5.003 -4.364 3.191 1.00 80.94 98 GLY A O 1
ATOM 797 N N . ASN A 1 99 ? -5.176 -6.115 4.598 1.00 68.75 99 ASN A N 1
ATOM 798 C CA . ASN A 1 99 ? -4.595 -5.506 5.787 1.00 68.75 99 ASN A CA 1
ATOM 799 C C . ASN A 1 99 ? -3.452 -6.403 6.288 1.00 68.75 99 ASN A C 1
ATOM 801 O O . ASN A 1 99 ? -3.660 -7.582 6.575 1.00 68.75 99 ASN A O 1
ATOM 805 N N . ARG A 1 100 ? -2.231 -5.875 6.349 1.00 55.56 100 ARG A N 1
ATOM 806 C CA . ARG A 1 100 ? -1.067 -6.559 6.923 1.00 55.56 100 ARG A CA 1
ATOM 807 C C . ARG A 1 100 ? -0.417 -5.670 7.963 1.00 55.56 100 ARG A C 1
ATOM 809 O O . ARG A 1 100 ? -0.391 -4.445 7.725 1.00 55.56 100 ARG A O 1
#

Sequence (100 aa):
LRLSDERVVFGGIGGFNILDTEELTTNKKEPVVQLTGIRLFNEPYNTDTSSVFEKELILPYNKNFLSFEFAALDYEKPQQNKYAYKMVGVDEQWVEAGNR

Foldseek 3Di:
DADPQRWDWDADPVGIDTGDPVPDDDPPDDFDKWWQFKDFVNHTDDDPDRPRPDPDDDDDPVRPDMDIHMAGPDPPCQQPDWDWDDDPPPGPDIDTPHGD

pLDDT: mean 81.92, std 10.34, range [55.56, 96.88]

Radius of gyration: 21.81 Å; chains: 1; bounding box: 54×25×53 Å

Secondary structure (DSSP, 8-state):
-B-TTS-EEEEETTEEEEE-SSS------PPPEEEEEEEETTEE---SS-TTS-S-----TT---EEEEEEE---S-GGG--EEE--TTT-SSPEEEE--